Protein AF-A0A9D4LQC5-F1 (afdb_monomer_lite)

Radius of gyration: 25.11 Å; chains: 1; bounding box: 60×48×56 Å

Foldseek 3Di:
DPQDLVDLVSLLVVLVVVVVVQVVVCVVVVHDLAADEDEEAPSSLVSVVVNLVVQVPPDDPVSNSPSPPPHDYDHVVVLLVVLLVVLVVQADPVDCDDRRLPVQCVVVVLPLQDSVCCPVSVVSSVVSVVVSVVVVVLVVVCVVQVHPDPVGDRPDDPPPVVVVVVVVVVD

Sequence (171 aa):
MHENKQKYADVVDILESYQQTCEAIHLESGKVLEPVHAGRDQLTRERFSGAKRLRAAALTKKERLKALNPITFELFHLQMAVLTMFYQILYDETHTDIFTLHSQKVRLLRKEANGLDVKNQFDSCKELAISVIKAFLVQATLEHYNLQNTNSNPENIPNFEQMQDDEKKNE

Structure (mmCIF, N/CA/C/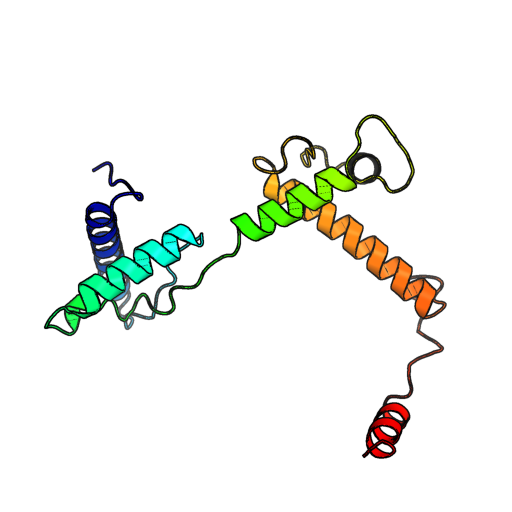O backbone):
data_AF-A0A9D4LQC5-F1
#
_entry.id   AF-A0A9D4LQC5-F1
#
loop_
_atom_site.group_PDB
_atom_site.id
_atom_site.type_symbol
_atom_site.label_atom_id
_atom_site.label_alt_id
_atom_site.label_comp_id
_atom_site.label_asym_id
_atom_site.label_entity_id
_atom_site.label_seq_id
_atom_site.pdbx_PDB_ins_code
_atom_site.Cartn_x
_atom_site.Cartn_y
_atom_site.Cartn_z
_atom_site.occupancy
_atom_site.B_iso_or_equiv
_atom_site.auth_seq_id
_atom_site.auth_comp_id
_atom_site.auth_asym_id
_atom_site.auth_atom_id
_atom_site.pdbx_PDB_model_num
ATOM 1 N N . MET A 1 1 ? 26.077 12.875 -14.642 1.00 43.56 1 MET A N 1
ATOM 2 C CA . MET A 1 1 ? 25.211 13.624 -15.578 1.00 43.56 1 MET A CA 1
ATOM 3 C C . MET A 1 1 ? 23.792 13.600 -15.034 1.00 43.56 1 MET A C 1
ATOM 5 O O . MET A 1 1 ? 23.387 12.577 -14.502 1.00 43.56 1 MET A O 1
ATO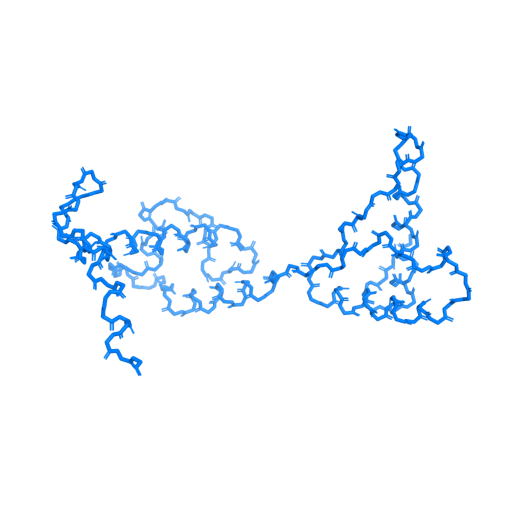M 9 N N . HIS A 1 2 ? 23.068 14.721 -15.078 1.00 48.72 2 HIS A N 1
ATOM 10 C CA . HIS A 1 2 ? 21.685 14.803 -14.594 1.00 48.72 2 HIS A CA 1
ATOM 11 C C . HIS A 1 2 ? 20.741 14.294 -15.700 1.00 48.72 2 HIS A C 1
ATOM 13 O O . HIS A 1 2 ? 20.151 15.081 -16.433 1.00 48.72 2 HIS A O 1
ATOM 19 N N . GLU A 1 3 ? 20.668 12.977 -15.883 1.00 56.78 3 GLU A N 1
ATOM 20 C CA . GLU A 1 3 ? 19.828 12.360 -16.918 1.00 56.78 3 GLU A CA 1
ATOM 21 C C . GLU A 1 3 ? 18.346 12.528 -16.560 1.00 56.78 3 GLU A C 1
ATOM 23 O O . GLU A 1 3 ? 17.887 12.140 -15.477 1.00 56.78 3 GLU A O 1
ATOM 28 N N . ASN A 1 4 ? 17.582 13.165 -17.451 1.00 59.66 4 ASN A N 1
ATOM 29 C CA . ASN A 1 4 ? 16.184 13.471 -17.201 1.00 59.66 4 ASN A CA 1
ATOM 30 C C . ASN A 1 4 ? 15.302 12.301 -17.643 1.00 59.66 4 ASN A C 1
ATOM 32 O O . ASN A 1 4 ? 15.049 12.103 -18.829 1.00 59.66 4 ASN A O 1
ATOM 36 N N . LYS A 1 5 ? 14.706 11.601 -16.673 1.00 57.53 5 LYS A N 1
ATOM 37 C CA . LYS A 1 5 ? 13.777 10.481 -16.909 1.00 57.53 5 LYS A CA 1
ATOM 38 C C . LYS A 1 5 ? 12.554 10.837 -17.768 1.00 57.53 5 LYS A C 1
ATOM 40 O O . LYS A 1 5 ? 11.810 9.933 -18.140 1.00 57.53 5 LYS A O 1
ATOM 45 N N . GLN A 1 6 ? 12.296 12.120 -18.040 1.00 61.09 6 GLN A N 1
ATOM 46 C CA . GLN A 1 6 ? 11.223 12.596 -18.917 1.00 61.09 6 GLN A CA 1
ATOM 47 C C . GLN A 1 6 ? 11.592 12.648 -20.404 1.00 61.09 6 GLN A C 1
ATOM 49 O O . GLN A 1 6 ? 10.683 12.660 -21.233 1.00 61.09 6 GLN A O 1
ATOM 54 N N . LYS A 1 7 ? 12.881 12.651 -20.758 1.00 70.88 7 LYS A N 1
ATOM 55 C CA . LYS A 1 7 ? 13.345 12.685 -22.149 1.00 70.88 7 LYS A CA 1
ATOM 56 C C . LYS A 1 7 ? 13.712 11.284 -22.621 1.00 70.88 7 LYS A C 1
ATOM 58 O O . LYS A 1 7 ? 14.496 10.598 -21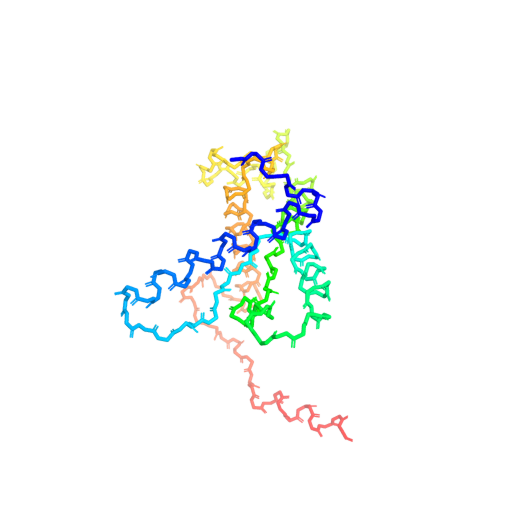.982 1.00 70.88 7 LYS A O 1
ATOM 63 N N . TYR A 1 8 ? 13.171 10.864 -23.764 1.00 62.69 8 TYR A N 1
ATOM 64 C CA . TYR A 1 8 ? 13.421 9.520 -24.296 1.00 62.69 8 TYR A CA 1
ATOM 65 C C . TYR A 1 8 ? 14.896 9.250 -24.621 1.00 62.69 8 TYR A C 1
ATOM 67 O O . TYR A 1 8 ? 15.336 8.127 -24.412 1.00 62.69 8 TYR A O 1
ATOM 75 N N . ALA A 1 9 ? 15.645 10.251 -25.095 1.00 71.12 9 ALA A N 1
ATOM 76 C CA . ALA A 1 9 ? 17.079 10.121 -25.366 1.00 71.12 9 ALA A CA 1
ATOM 77 C C . ALA A 1 9 ? 17.859 9.813 -24.077 1.00 71.12 9 ALA A C 1
ATOM 79 O O . ALA A 1 9 ? 18.482 8.764 -23.981 1.00 71.12 9 ALA A O 1
ATOM 80 N N . ASP A 1 10 ? 17.683 10.636 -23.044 1.00 71.38 10 ASP A N 1
ATOM 81 C CA . ASP A 1 10 ? 18.294 10.428 -21.728 1.00 71.38 10 ASP A CA 1
ATOM 82 C C . ASP A 1 10 ? 17.881 9.076 -21.105 1.00 71.38 10 ASP A C 1
ATOM 84 O O . ASP A 1 10 ? 18.669 8.428 -20.428 1.00 71.38 10 ASP A O 1
ATOM 88 N N . VAL A 1 11 ? 16.649 8.604 -21.345 1.00 72.31 11 VAL A N 1
ATOM 89 C CA . VAL A 1 11 ? 16.184 7.280 -20.881 1.00 72.31 11 VAL A CA 1
ATOM 90 C C . VAL A 1 11 ? 16.897 6.124 -21.595 1.00 72.31 11 VAL A C 1
ATOM 92 O O . VAL A 1 11 ? 17.078 5.067 -20.990 1.00 72.31 11 VAL A O 1
ATOM 95 N N . VAL A 1 12 ? 17.315 6.296 -22.853 1.00 71.00 12 VAL A N 1
ATOM 96 C CA . VAL A 1 12 ? 18.135 5.303 -23.569 1.00 71.00 12 VAL A CA 1
ATOM 97 C C . VAL A 1 12 ? 19.536 5.228 -22.962 1.00 71.00 12 VAL A C 1
ATOM 99 O O . VAL A 1 12 ? 20.029 4.121 -22.746 1.00 71.00 12 VAL A O 1
ATOM 102 N N . ASP A 1 13 ? 20.126 6.369 -22.613 1.00 76.31 13 ASP A N 1
ATOM 103 C CA . ASP A 1 13 ? 21.444 6.427 -21.970 1.00 76.31 13 ASP A CA 1
ATOM 104 C C . ASP A 1 13 ? 21.406 5.798 -20.563 1.00 76.31 13 ASP A C 1
ATOM 106 O O . ASP A 1 13 ? 22.249 4.963 -20.224 1.00 76.31 13 ASP A O 1
ATOM 110 N N . ILE A 1 14 ? 20.349 6.082 -19.787 1.00 75.88 14 ILE A N 1
ATOM 111 C CA . ILE A 1 14 ? 20.079 5.428 -18.492 1.00 75.88 14 ILE A CA 1
ATOM 112 C C . ILE A 1 14 ? 20.010 3.903 -18.657 1.00 75.88 14 ILE A C 1
ATOM 114 O O . ILE A 1 14 ? 20.569 3.153 -17.855 1.00 75.88 14 ILE A O 1
ATOM 118 N N . LEU A 1 15 ? 19.301 3.426 -19.683 1.00 72.25 15 LEU A N 1
ATOM 119 C CA . LEU A 1 15 ? 19.143 1.998 -19.968 1.00 72.25 15 LEU A CA 1
ATOM 120 C C . LEU A 1 15 ? 20.476 1.315 -20.289 1.00 72.25 15 LEU A C 1
ATOM 122 O O . LEU A 1 15 ? 20.704 0.180 -19.871 1.00 72.25 15 LEU A O 1
ATOM 126 N N . GLU A 1 16 ? 21.345 2.003 -21.020 1.00 75.69 16 GLU A N 1
ATOM 127 C CA . GLU A 1 16 ? 22.668 1.513 -21.392 1.00 75.69 16 GLU A CA 1
ATOM 128 C C . GLU A 1 16 ? 23.610 1.449 -20.188 1.00 75.69 16 GLU A C 1
ATOM 130 O O . GLU A 1 16 ? 24.261 0.426 -19.977 1.00 75.69 16 GLU A O 1
ATOM 135 N N . SER A 1 17 ? 23.587 2.470 -19.330 1.00 78.88 17 SER A N 1
ATOM 136 C CA . SER A 1 17 ? 24.288 2.466 -18.040 1.00 78.88 17 SER A CA 1
ATOM 137 C C . SER A 1 17 ? 23.841 1.298 -17.144 1.00 78.88 17 SER A C 1
ATOM 139 O O . SER A 1 17 ? 24.669 0.570 -16.584 1.00 78.88 17 SER A O 1
ATOM 141 N N . TYR A 1 18 ? 22.529 1.036 -17.073 1.00 73.88 18 TYR A N 1
ATOM 142 C CA . TYR A 1 18 ? 21.985 -0.113 -16.339 1.00 73.88 18 TYR A CA 1
ATOM 143 C C . TYR A 1 18 ? 22.463 -1.451 -16.912 1.00 73.88 18 TYR A C 1
ATOM 145 O O . TYR A 1 18 ? 22.892 -2.321 -16.154 1.00 73.88 18 TYR A O 1
ATOM 153 N N . GLN A 1 19 ? 22.419 -1.619 -18.238 1.00 75.44 19 GLN A N 1
ATOM 154 C CA . GLN A 1 19 ? 22.884 -2.839 -18.898 1.00 75.44 19 GLN A CA 1
ATOM 155 C C . GLN A 1 19 ? 24.369 -3.093 -18.614 1.00 75.44 19 GLN A C 1
ATOM 157 O O . GLN A 1 19 ? 24.720 -4.195 -18.197 1.00 75.44 19 GLN A O 1
ATOM 162 N N . GLN A 1 20 ? 25.221 -2.080 -18.789 1.00 81.44 20 GLN A N 1
ATOM 163 C CA . GLN A 1 20 ? 26.662 -2.185 -18.541 1.00 81.44 20 GLN A CA 1
ATOM 164 C C . GLN A 1 20 ? 26.958 -2.573 -17.088 1.00 81.44 20 GLN A C 1
ATOM 166 O O . GLN A 1 20 ? 27.790 -3.441 -16.834 1.00 81.44 20 GLN A O 1
ATOM 171 N N . THR A 1 21 ? 26.226 -1.989 -16.137 1.00 77.62 21 THR A N 1
ATOM 172 C CA . THR A 1 21 ? 26.352 -2.323 -14.712 1.00 77.62 21 THR A CA 1
ATOM 173 C C . THR A 1 21 ? 25.977 -3.782 -14.440 1.00 77.62 21 THR A C 1
ATOM 175 O O . THR A 1 21 ? 26.709 -4.500 -13.760 1.00 77.62 21 THR A O 1
ATOM 178 N N . CYS A 1 22 ? 24.855 -4.256 -14.991 1.00 72.50 22 CYS A N 1
ATOM 179 C CA . CYS A 1 22 ? 24.432 -5.646 -14.830 1.00 72.50 22 CYS A CA 1
ATOM 180 C C . CYS A 1 22 ? 25.421 -6.631 -15.468 1.00 72.50 22 CYS A C 1
ATOM 182 O O . CYS A 1 22 ? 25.717 -7.660 -14.862 1.00 72.50 22 CYS A O 1
ATOM 184 N N . GLU A 1 23 ? 25.937 -6.319 -16.659 1.00 79.00 23 GLU A N 1
ATOM 185 C CA . GLU A 1 23 ? 26.933 -7.135 -17.360 1.00 79.00 23 GLU A CA 1
ATOM 186 C C . GLU A 1 23 ? 28.245 -7.230 -16.574 1.00 79.00 23 GLU A C 1
ATOM 188 O O . GLU A 1 23 ? 28.775 -8.330 -16.429 1.00 79.00 23 GLU A O 1
ATOM 193 N N . ALA A 1 24 ? 28.726 -6.121 -16.004 1.00 78.94 24 ALA A N 1
ATOM 194 C CA . ALA A 1 24 ? 29.931 -6.104 -15.175 1.00 78.94 24 ALA A CA 1
ATOM 195 C C . ALA A 1 24 ? 29.789 -6.998 -13.928 1.00 78.94 24 ALA A C 1
ATOM 197 O O . ALA A 1 24 ? 30.624 -7.869 -13.696 1.00 78.94 24 ALA A O 1
ATOM 198 N N . ILE A 1 25 ? 28.687 -6.862 -13.179 1.00 72.44 25 ILE A N 1
ATOM 199 C CA . ILE A 1 25 ? 28.422 -7.657 -11.963 1.00 72.44 25 ILE A CA 1
ATOM 200 C C . ILE A 1 25 ? 28.303 -9.160 -12.281 1.00 72.44 25 ILE A C 1
ATOM 202 O O . ILE A 1 25 ? 28.759 -10.020 -11.520 1.00 72.44 25 ILE A O 1
ATOM 206 N N . HIS A 1 26 ? 27.687 -9.510 -13.412 1.00 72.06 26 HIS A N 1
ATOM 207 C CA . HIS A 1 26 ? 27.549 -10.913 -13.814 1.00 72.06 26 HIS A CA 1
ATOM 208 C C . HIS A 1 26 ? 28.868 -11.509 -14.316 1.00 72.06 26 HIS A C 1
ATOM 210 O O . HIS A 1 26 ? 29.170 -12.660 -13.998 1.00 72.06 26 HIS A O 1
ATOM 216 N N . LEU A 1 27 ? 29.683 -10.720 -15.024 1.00 76.88 27 LEU A N 1
ATOM 217 C CA . LEU A 1 27 ? 31.023 -11.123 -15.446 1.00 76.88 27 LEU A CA 1
ATOM 218 C C . LEU A 1 27 ? 31.925 -11.414 -14.238 1.00 76.88 27 LEU A C 1
ATOM 220 O O . LEU A 1 27 ? 32.584 -12.451 -14.206 1.00 76.88 27 LEU A O 1
ATOM 224 N N . GLU A 1 28 ? 31.903 -10.546 -13.226 1.00 74.00 28 GLU A N 1
ATOM 225 C CA . GLU A 1 28 ? 32.673 -10.723 -11.987 1.00 74.00 28 GLU A CA 1
ATOM 226 C C . GLU A 1 28 ? 32.213 -11.932 -11.165 1.00 74.00 28 GLU A C 1
ATOM 228 O O . GLU A 1 28 ? 33.024 -12.608 -10.536 1.00 74.00 28 GLU A O 1
ATOM 233 N N . SER A 1 29 ? 30.916 -12.244 -11.186 1.00 69.44 29 SER A N 1
ATOM 234 C CA . SER A 1 29 ? 30.362 -13.387 -10.450 1.00 69.44 29 SER A CA 1
ATOM 235 C C . SER A 1 29 ? 30.463 -14.725 -11.192 1.00 69.44 29 SER A C 1
ATOM 237 O O . SER A 1 29 ? 30.097 -15.756 -10.624 1.00 69.44 29 SER A O 1
ATOM 239 N N . GLY A 1 30 ? 30.944 -14.736 -12.443 1.00 73.44 30 GLY A N 1
ATOM 240 C CA . GLY A 1 30 ? 31.060 -15.941 -13.274 1.00 73.44 30 GLY A CA 1
ATOM 241 C C . GLY A 1 30 ? 29.716 -16.591 -13.628 1.00 73.44 30 GLY A C 1
ATOM 242 O O . GLY A 1 30 ? 29.678 -17.747 -14.052 1.00 73.44 30 GLY A O 1
ATOM 243 N N . LYS A 1 31 ? 28.605 -15.874 -13.429 1.00 67.69 31 LYS A N 1
ATOM 244 C CA . LYS A 1 31 ? 27.243 -16.359 -13.670 1.00 67.69 31 LYS A CA 1
ATOM 245 C C . LYS A 1 31 ? 26.727 -15.859 -15.014 1.00 67.69 31 LYS A C 1
ATOM 247 O O . LYS A 1 31 ? 27.069 -14.772 -15.472 1.00 67.69 31 LYS A O 1
ATOM 252 N N . VAL A 1 32 ? 25.867 -16.655 -15.647 1.00 69.69 32 VAL A N 1
ATOM 253 C CA . VAL A 1 32 ? 25.165 -16.244 -16.871 1.00 69.69 32 VAL A CA 1
ATOM 254 C C . VAL A 1 32 ? 24.233 -15.075 -16.539 1.00 69.69 32 VAL A C 1
ATOM 256 O O . VAL A 1 32 ? 23.591 -15.085 -15.492 1.00 69.69 32 VAL A O 1
ATOM 259 N N . LEU A 1 33 ? 24.178 -14.070 -17.420 1.00 65.69 33 LEU A N 1
ATOM 260 C CA . LEU A 1 33 ? 23.306 -12.903 -17.274 1.00 65.69 33 LEU A CA 1
ATOM 261 C C . LEU A 1 33 ? 21.837 -13.349 -17.254 1.00 65.69 33 LEU A C 1
ATOM 263 O O . LEU A 1 33 ? 21.258 -13.677 -18.295 1.00 65.69 33 LEU A O 1
ATOM 267 N N . GLU A 1 34 ? 21.253 -13.368 -16.063 1.00 63.09 34 GLU A N 1
ATOM 268 C CA . GLU A 1 34 ? 19.838 -13.655 -15.865 1.00 63.09 34 GLU A CA 1
ATOM 269 C C . GLU A 1 34 ? 18.998 -12.402 -16.143 1.00 63.09 34 GLU A C 1
ATOM 271 O O . GLU A 1 34 ? 19.511 -11.277 -16.095 1.00 63.09 34 GLU A O 1
ATOM 276 N N . PRO A 1 35 ? 17.703 -12.554 -16.458 1.00 60.97 35 PRO A N 1
ATOM 277 C CA . PRO A 1 35 ? 16.862 -11.400 -16.684 1.00 60.97 35 PRO A CA 1
ATOM 278 C C . PRO A 1 35 ? 16.699 -10.547 -15.421 1.00 60.97 35 PRO A C 1
ATOM 280 O O . PRO A 1 35 ? 16.323 -11.048 -14.363 1.00 60.97 35 PRO A O 1
ATOM 283 N N . VAL A 1 36 ? 16.957 -9.244 -15.539 1.00 60.78 36 VAL A N 1
ATOM 284 C CA . VAL A 1 36 ? 16.923 -8.293 -14.423 1.00 60.78 36 VAL A CA 1
ATOM 285 C C . VAL A 1 36 ? 15.652 -7.453 -14.484 1.00 60.78 36 VAL A C 1
ATOM 287 O O . VAL A 1 36 ? 15.283 -6.905 -15.524 1.00 60.78 36 VAL A O 1
ATOM 290 N N . HIS A 1 37 ? 14.991 -7.341 -13.335 1.00 60.34 37 HIS A N 1
ATOM 291 C CA . HIS A 1 37 ? 13.796 -6.532 -13.145 1.00 60.34 37 HIS A CA 1
ATOM 292 C C . HIS A 1 37 ? 14.134 -5.036 -13.198 1.00 60.34 37 HIS A C 1
ATOM 294 O O . HIS A 1 37 ? 14.961 -4.553 -12.426 1.00 60.34 37 HIS A O 1
ATOM 300 N N . ALA A 1 38 ? 13.466 -4.290 -14.080 1.00 58.06 38 ALA A N 1
ATOM 301 C CA . ALA A 1 38 ? 13.653 -2.849 -14.216 1.00 58.06 38 ALA A CA 1
ATOM 302 C C . ALA A 1 38 ? 12.306 -2.119 -14.329 1.00 58.06 38 ALA A C 1
ATOM 304 O O . ALA A 1 38 ? 11.513 -2.400 -15.229 1.00 58.06 38 ALA A O 1
ATOM 305 N N . GLY A 1 39 ? 12.082 -1.145 -13.441 1.00 56.38 39 GLY A N 1
ATOM 306 C CA . GLY A 1 39 ? 10.892 -0.287 -13.415 1.00 56.38 39 GLY A CA 1
ATOM 307 C C . GLY A 1 39 ? 10.166 -0.314 -12.067 1.00 56.38 39 GLY A C 1
ATOM 308 O O . GLY A 1 39 ? 10.175 -1.324 -11.378 1.00 56.38 39 GLY A O 1
ATOM 309 N N . ARG A 1 40 ? 9.553 0.814 -11.682 1.00 59.84 40 ARG A N 1
ATOM 310 C CA . ARG A 1 40 ? 8.798 0.958 -10.417 1.00 59.84 40 ARG A CA 1
ATOM 311 C C . ARG A 1 40 ? 7.416 1.604 -10.594 1.00 59.84 40 ARG A C 1
ATOM 313 O O . ARG A 1 40 ? 6.564 1.479 -9.730 1.00 59.84 40 ARG A O 1
ATOM 320 N N . ASP A 1 41 ? 7.166 2.284 -11.714 1.00 65.25 41 ASP A N 1
ATOM 321 C CA . ASP A 1 41 ? 5.869 2.897 -12.028 1.00 65.25 41 ASP A CA 1
ATOM 322 C C . ASP A 1 41 ? 5.482 2.712 -13.512 1.00 65.25 41 ASP A C 1
ATOM 324 O O . ASP A 1 41 ? 6.300 2.327 -14.357 1.00 65.25 41 ASP A O 1
ATOM 328 N N . GLN A 1 42 ? 4.206 2.961 -13.833 1.00 59.38 42 GLN A N 1
ATOM 329 C CA . GLN A 1 42 ? 3.629 2.744 -15.167 1.00 59.38 42 GLN A CA 1
ATOM 330 C C . GLN A 1 42 ? 4.271 3.621 -16.253 1.00 59.38 42 GLN A C 1
ATOM 332 O O . GLN A 1 42 ? 4.492 3.152 -17.370 1.00 59.38 42 GLN A O 1
ATOM 337 N N . LEU A 1 43 ? 4.625 4.865 -15.927 1.00 64.19 43 LEU A N 1
ATOM 338 C CA . LEU A 1 43 ? 5.239 5.793 -16.877 1.00 64.19 43 LEU A CA 1
ATOM 339 C C . LEU A 1 43 ? 6.673 5.367 -17.214 1.00 64.19 43 LEU A C 1
ATOM 341 O O . LEU A 1 43 ? 7.104 5.451 -18.363 1.00 64.19 43 LEU A O 1
ATOM 345 N N . THR A 1 44 ? 7.397 4.843 -16.228 1.00 64.62 44 THR A N 1
ATOM 346 C CA . THR A 1 44 ? 8.720 4.247 -16.401 1.00 64.62 44 THR A CA 1
ATOM 347 C C . THR A 1 44 ? 8.623 3.003 -17.278 1.00 64.62 44 THR A C 1
ATOM 349 O O . THR A 1 44 ? 9.416 2.862 -18.204 1.00 64.62 44 THR A O 1
ATOM 352 N N . ARG A 1 45 ? 7.605 2.149 -17.098 1.00 68.62 45 ARG A N 1
ATOM 353 C CA . ARG A 1 45 ? 7.367 1.012 -18.004 1.00 68.62 45 ARG A CA 1
ATOM 354 C C . ARG A 1 45 ? 7.090 1.463 -19.433 1.00 68.62 45 ARG A C 1
ATOM 356 O O . ARG A 1 45 ? 7.662 0.889 -20.354 1.00 68.62 45 ARG A O 1
ATOM 363 N N . GLU A 1 46 ? 6.224 2.450 -19.645 1.00 67.00 46 GLU A N 1
ATOM 364 C CA . GLU A 1 46 ? 5.915 2.936 -20.995 1.00 67.00 46 GLU A CA 1
ATOM 365 C C . GLU A 1 46 ? 7.137 3.551 -21.671 1.00 67.00 46 GLU A C 1
ATOM 367 O O . GLU A 1 46 ? 7.383 3.277 -22.845 1.00 67.00 46 GLU A O 1
ATOM 372 N N . ARG A 1 47 ? 7.958 4.291 -20.919 1.00 70.81 47 ARG A N 1
ATOM 373 C CA . ARG A 1 47 ? 9.207 4.873 -21.421 1.00 70.81 47 ARG A CA 1
ATOM 374 C C . ARG A 1 47 ? 10.253 3.813 -21.741 1.00 70.81 47 ARG A C 1
ATOM 376 O O . ARG A 1 47 ? 10.840 3.857 -22.816 1.00 70.81 47 ARG A O 1
ATOM 383 N N . PHE A 1 48 ? 10.431 2.819 -20.874 1.00 67.06 48 PHE A N 1
ATOM 384 C CA . PHE A 1 48 ? 11.363 1.712 -21.102 1.00 67.06 48 PHE A CA 1
ATOM 385 C C . PHE A 1 48 ? 10.872 0.784 -22.224 1.00 67.06 48 PHE A C 1
ATOM 387 O O . PHE A 1 48 ? 11.660 0.332 -23.049 1.00 67.06 48 PHE A O 1
ATOM 394 N N . SER A 1 49 ? 9.562 0.546 -22.326 1.00 69.31 49 SER A N 1
ATOM 395 C CA . SER A 1 49 ? 8.937 -0.193 -23.430 1.00 69.31 49 SER A CA 1
ATOM 396 C C . SER A 1 49 ? 9.011 0.582 -24.751 1.00 69.31 49 SER A C 1
ATOM 398 O O . SER A 1 49 ? 9.240 -0.009 -25.805 1.00 69.31 49 SER A O 1
ATOM 400 N N . GLY A 1 50 ? 8.854 1.907 -24.712 1.00 68.12 50 GLY A N 1
ATOM 401 C CA . GLY A 1 50 ? 9.053 2.810 -25.844 1.00 68.12 50 GLY A CA 1
ATOM 402 C C . GLY A 1 50 ? 10.503 2.802 -26.322 1.00 68.12 50 GLY A C 1
ATOM 403 O O . GLY A 1 50 ? 10.748 2.533 -27.492 1.00 68.12 50 GLY A O 1
ATOM 404 N N . ALA A 1 51 ? 11.464 2.970 -25.412 1.00 68.38 51 ALA A N 1
ATOM 405 C CA . ALA A 1 51 ? 12.893 2.862 -25.699 1.00 68.38 51 ALA A CA 1
ATOM 406 C C . ALA A 1 51 ? 13.263 1.474 -26.253 1.00 68.38 51 ALA A C 1
ATOM 408 O O . ALA A 1 51 ? 13.978 1.372 -27.249 1.00 68.38 51 ALA A O 1
ATOM 409 N N . LYS A 1 52 ? 12.696 0.398 -25.689 1.00 67.31 52 LYS A N 1
ATOM 410 C CA . LYS A 1 52 ? 12.852 -0.969 -26.205 1.00 67.31 52 LYS A CA 1
ATOM 411 C C . LYS A 1 52 ? 12.279 -1.123 -27.612 1.00 67.31 52 LYS A C 1
ATOM 413 O O . LYS A 1 52 ? 12.905 -1.781 -28.429 1.00 67.31 52 LYS A O 1
ATOM 418 N N . ARG A 1 53 ? 11.118 -0.532 -27.921 1.00 67.88 53 ARG A N 1
ATOM 419 C CA . ARG A 1 53 ? 10.533 -0.547 -29.277 1.00 67.88 53 ARG A CA 1
ATOM 420 C C . ARG A 1 53 ? 11.380 0.241 -30.273 1.00 67.88 53 ARG A C 1
ATOM 422 O O . ARG A 1 53 ? 11.626 -0.264 -31.362 1.00 67.88 53 ARG A O 1
ATOM 429 N N . LEU A 1 54 ? 11.878 1.414 -29.880 1.00 63.12 54 LEU A N 1
ATOM 430 C CA . LEU A 1 54 ? 12.800 2.216 -30.691 1.00 63.12 54 LEU A CA 1
ATOM 431 C C . LEU A 1 54 ? 14.101 1.449 -30.986 1.00 63.12 54 LEU A C 1
ATOM 433 O O . LEU A 1 54 ? 14.580 1.475 -32.114 1.00 63.12 54 LEU A O 1
ATOM 437 N N . ARG A 1 55 ? 14.626 0.690 -30.014 1.00 63.22 55 ARG A N 1
ATOM 438 C CA . ARG A 1 55 ? 15.805 -0.178 -30.194 1.00 63.22 55 ARG A CA 1
ATOM 439 C C . ARG A 1 55 ? 15.509 -1.560 -30.781 1.00 63.22 55 ARG A C 1
ATOM 441 O O . ARG A 1 55 ? 16.426 -2.214 -31.257 1.00 63.22 55 ARG A O 1
ATOM 448 N N . ALA A 1 56 ? 14.265 -2.033 -30.812 1.00 58.62 56 ALA A N 1
ATOM 449 C CA . ALA A 1 56 ? 13.914 -3.295 -31.474 1.00 58.62 56 ALA A CA 1
ATOM 450 C C . ALA A 1 56 ? 14.102 -3.217 -33.000 1.00 58.62 56 ALA A C 1
ATOM 452 O O . ALA A 1 56 ? 14.273 -4.250 -33.644 1.00 58.62 56 ALA A O 1
ATOM 453 N N . ALA A 1 57 ? 14.136 -2.001 -33.556 1.00 61.50 57 ALA A N 1
ATOM 454 C CA . ALA A 1 57 ? 14.562 -1.729 -34.925 1.00 61.50 57 ALA A CA 1
ATOM 455 C C . ALA A 1 57 ? 16.091 -1.851 -35.136 1.00 61.50 57 ALA A C 1
ATOM 457 O O . ALA A 1 57 ? 16.556 -1.723 -36.266 1.00 61.50 57 ALA A O 1
ATOM 458 N N . ALA A 1 58 ? 16.878 -2.099 -34.081 1.00 59.59 58 ALA A N 1
ATOM 459 C CA . ALA A 1 58 ? 18.331 -2.204 -34.158 1.00 59.59 58 ALA A CA 1
ATOM 460 C C . ALA A 1 58 ? 18.802 -3.559 -34.726 1.00 59.59 58 ALA A C 1
ATOM 462 O O . ALA A 1 58 ? 18.206 -4.630 -34.511 1.00 59.59 58 ALA A O 1
ATOM 463 N N . LEU A 1 59 ? 19.885 -3.491 -35.500 1.00 60.59 59 LEU A N 1
ATOM 464 C CA . LEU A 1 59 ? 20.323 -4.533 -36.429 1.00 60.59 59 LEU A CA 1
ATOM 465 C C . LEU A 1 59 ? 21.016 -5.712 -35.730 1.00 60.59 59 LEU A C 1
ATOM 467 O O . LEU A 1 59 ? 21.042 -6.812 -36.283 1.00 60.59 59 LEU A O 1
ATOM 471 N N . THR A 1 60 ? 21.529 -5.542 -34.508 1.00 58.09 60 THR A N 1
ATOM 472 C CA . THR A 1 60 ? 22.316 -6.577 -33.820 1.00 58.09 60 THR A CA 1
ATOM 473 C C . THR A 1 60 ? 21.627 -7.143 -32.575 1.00 58.09 60 THR A C 1
ATOM 475 O O . THR A 1 60 ? 20.784 -6.518 -31.935 1.00 58.09 60 THR A O 1
ATOM 478 N N . LYS A 1 61 ? 21.991 -8.378 -32.193 1.00 55.09 61 LYS A N 1
ATOM 479 C CA . LYS A 1 61 ? 21.459 -9.047 -30.987 1.00 55.09 61 LYS A CA 1
ATOM 480 C C . LYS A 1 61 ? 21.911 -8.382 -29.679 1.00 55.09 61 LYS A C 1
ATOM 482 O O . LYS A 1 61 ? 21.172 -8.456 -28.701 1.00 55.09 61 LYS A O 1
ATOM 487 N N . LYS A 1 62 ? 23.086 -7.741 -29.672 1.00 51.50 62 LYS A N 1
ATOM 488 C CA . LYS A 1 62 ? 23.664 -7.040 -28.512 1.00 51.50 62 LYS A CA 1
ATOM 489 C C . LYS A 1 62 ? 22.858 -5.785 -28.140 1.00 51.50 62 LYS A C 1
ATOM 491 O O . LYS A 1 62 ? 22.740 -5.462 -26.967 1.00 51.50 62 LYS A O 1
ATOM 496 N N . GLU A 1 63 ? 22.207 -5.156 -29.120 1.00 54.53 63 GLU A N 1
ATOM 497 C CA . GLU A 1 63 ? 21.381 -3.948 -28.945 1.00 54.53 63 GLU A CA 1
ATOM 498 C C . GLU A 1 63 ? 19.974 -4.226 -28.376 1.00 54.53 63 GLU A C 1
ATOM 500 O O . GLU A 1 63 ? 19.240 -3.300 -28.033 1.00 54.53 63 GLU A O 1
ATOM 505 N N . ARG A 1 64 ? 19.560 -5.498 -28.266 1.00 58.25 64 ARG A N 1
ATOM 506 C CA . ARG A 1 64 ? 18.151 -5.870 -28.023 1.00 58.25 64 ARG A CA 1
ATOM 507 C C . ARG A 1 64 ? 17.719 -5.963 -26.556 1.00 58.25 64 ARG A C 1
ATOM 509 O O . ARG A 1 64 ? 16.586 -6.379 -26.319 1.00 58.25 64 ARG A O 1
ATOM 516 N N . LEU A 1 65 ? 18.564 -5.596 -25.582 1.00 60.72 65 LEU A N 1
ATOM 517 C CA . LEU A 1 65 ? 18.232 -5.544 -24.140 1.00 60.72 65 LEU A CA 1
ATOM 518 C C . LEU A 1 65 ? 17.407 -6.750 -23.639 1.00 60.72 65 LEU A C 1
ATOM 520 O O . LEU A 1 65 ? 16.506 -6.618 -22.810 1.00 60.72 65 LEU A O 1
ATOM 524 N N . LYS A 1 66 ? 17.671 -7.951 -24.173 1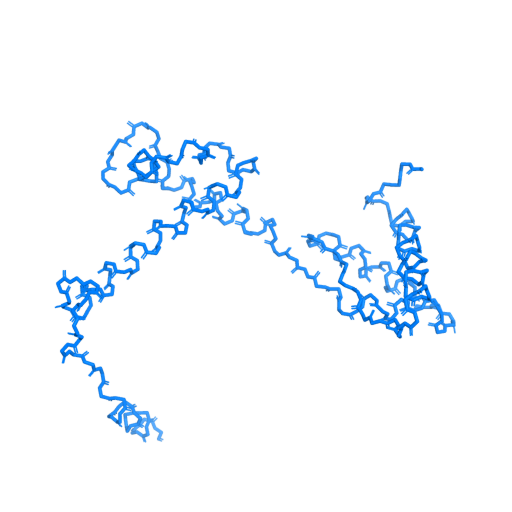.00 59.91 66 LYS A N 1
ATOM 525 C CA . LYS A 1 66 ? 16.820 -9.133 -23.952 1.00 59.91 66 LYS A CA 1
ATOM 526 C C . LYS A 1 66 ? 16.771 -9.542 -22.474 1.00 59.91 66 LYS A C 1
ATOM 528 O O . LYS A 1 66 ? 15.767 -10.100 -22.043 1.00 59.91 66 LYS A O 1
ATOM 533 N N . ALA A 1 67 ? 17.818 -9.206 -21.722 1.00 59.69 67 ALA A N 1
ATOM 534 C CA . ALA A 1 67 ? 17.917 -9.421 -20.284 1.00 59.69 67 ALA A CA 1
ATOM 535 C C . ALA A 1 67 ? 17.019 -8.490 -19.452 1.00 59.69 67 ALA A C 1
ATOM 537 O O . ALA A 1 67 ? 16.687 -8.828 -18.331 1.00 59.69 67 ALA A O 1
ATOM 538 N N . LEU A 1 68 ? 16.535 -7.362 -19.977 1.00 59.12 68 LEU A N 1
ATOM 539 C CA . LEU A 1 68 ? 15.596 -6.496 -19.244 1.00 59.12 68 LEU A CA 1
ATOM 540 C C . LEU A 1 68 ? 14.136 -6.964 -19.379 1.00 59.12 68 LEU A C 1
ATOM 542 O O . LEU A 1 68 ? 13.205 -6.162 -19.340 1.00 59.12 68 LEU A O 1
ATOM 546 N N . ASN A 1 69 ? 13.915 -8.254 -19.647 1.00 56.38 69 ASN A N 1
ATOM 547 C CA . ASN A 1 69 ? 12.595 -8.827 -19.867 1.00 56.38 69 ASN A CA 1
ATOM 548 C C . ASN A 1 69 ? 12.281 -9.882 -18.794 1.00 56.38 69 ASN A C 1
ATOM 550 O O . ASN A 1 69 ? 13.034 -10.842 -18.698 1.00 56.38 69 ASN A O 1
ATOM 554 N N . PRO A 1 70 ? 11.147 -9.800 -18.081 1.00 58.53 70 PRO A N 1
ATOM 555 C CA . PRO A 1 70 ? 10.032 -8.884 -18.310 1.00 58.53 70 PRO A CA 1
ATOM 556 C C . PRO A 1 70 ? 10.238 -7.488 -17.704 1.00 58.53 70 PRO A C 1
ATOM 558 O O . PRO A 1 70 ? 10.670 -7.346 -16.566 1.00 58.53 70 PRO A O 1
ATOM 561 N N . ILE A 1 71 ? 9.822 -6.455 -18.449 1.00 59.97 71 ILE A N 1
ATOM 562 C CA . ILE A 1 71 ? 9.544 -5.135 -17.864 1.00 59.97 71 ILE A CA 1
ATOM 563 C C . ILE A 1 71 ? 8.187 -5.246 -17.171 1.00 59.97 71 ILE A C 1
ATOM 565 O O . ILE A 1 71 ? 7.129 -5.159 -17.805 1.00 59.97 71 ILE A O 1
ATOM 569 N N . THR A 1 72 ? 8.222 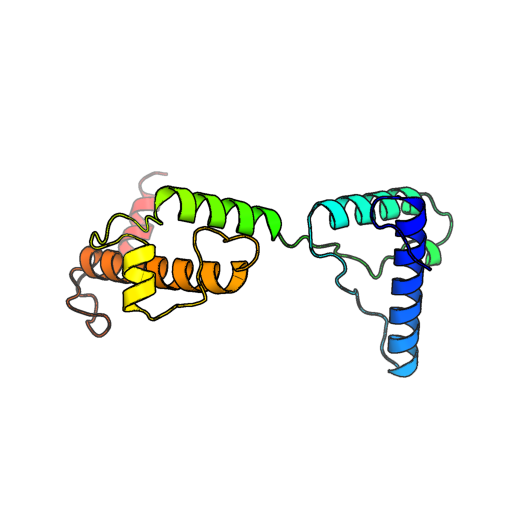-5.487 -15.873 1.00 52.97 72 THR A N 1
ATOM 570 C CA . THR A 1 72 ? 7.048 -5.529 -15.003 1.00 52.97 72 THR A CA 1
ATOM 571 C C . THR A 1 72 ? 6.719 -4.132 -14.493 1.00 52.97 72 THR A C 1
ATOM 573 O O . THR A 1 72 ? 7.578 -3.260 -14.398 1.00 52.97 72 THR A O 1
ATOM 576 N N . PHE A 1 73 ? 5.447 -3.901 -14.197 1.00 60.34 73 PHE A N 1
ATOM 577 C CA . PHE A 1 73 ? 4.976 -2.657 -13.606 1.00 60.34 73 PHE A CA 1
ATOM 578 C C . PHE A 1 73 ? 4.551 -2.933 -12.175 1.00 60.34 73 PHE A C 1
ATOM 580 O O . PHE A 1 73 ? 3.756 -3.836 -11.924 1.00 60.34 73 PHE A O 1
ATOM 587 N N . GLU A 1 74 ? 5.033 -2.115 -11.251 1.00 56.25 74 GLU A N 1
ATOM 588 C CA . GLU A 1 74 ? 4.385 -1.979 -9.960 1.00 56.25 74 GLU A CA 1
ATOM 589 C C . GLU A 1 74 ? 3.289 -0.923 -10.105 1.00 56.25 74 GLU A C 1
ATOM 591 O O . GLU A 1 74 ? 3.515 0.204 -10.554 1.00 56.25 74 GLU A O 1
ATOM 596 N N . LEU A 1 75 ? 2.060 -1.294 -9.751 1.00 73.56 75 LEU A N 1
ATOM 597 C CA . LEU A 1 75 ? 0.894 -0.410 -9.763 1.00 73.56 75 LEU A CA 1
ATOM 598 C C . LEU A 1 75 ? 0.921 0.567 -8.577 1.00 73.56 75 LEU A C 1
ATOM 600 O O . LEU A 1 75 ? -0.112 0.839 -7.979 1.00 73.56 75 LEU A O 1
ATOM 604 N N . PHE A 1 76 ? 2.090 1.097 -8.214 1.00 78.06 76 PHE A N 1
ATOM 605 C CA . PHE A 1 76 ? 2.27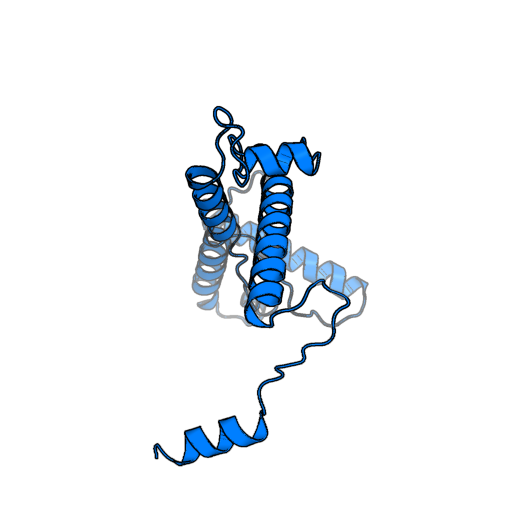4 1.895 -7.002 1.00 78.06 76 PHE A CA 1
ATOM 606 C C . PHE A 1 76 ? 1.371 3.134 -6.980 1.00 78.06 76 PHE A C 1
ATOM 608 O O . PHE A 1 76 ? 0.672 3.379 -6.002 1.00 78.06 76 PHE A O 1
ATOM 615 N N . HIS A 1 77 ? 1.298 3.886 -8.083 1.00 79.94 77 HIS A N 1
ATOM 616 C CA . HIS A 1 77 ? 0.415 5.055 -8.158 1.00 79.94 77 HIS A CA 1
ATOM 617 C C . HIS A 1 77 ? -1.070 4.694 -8.140 1.00 79.94 77 HIS A C 1
ATOM 619 O O . HIS A 1 77 ? -1.860 5.454 -7.589 1.00 79.94 77 HIS A O 1
ATOM 625 N N . LEU A 1 78 ? -1.452 3.536 -8.686 1.00 84.50 78 LEU A N 1
ATOM 626 C CA . LEU A 1 78 ? -2.826 3.051 -8.585 1.00 84.50 78 LEU A CA 1
ATOM 627 C C . LEU A 1 78 ? -3.144 2.630 -7.147 1.00 84.50 78 LEU A C 1
ATOM 629 O O . LEU A 1 78 ? -4.176 3.021 -6.619 1.00 84.50 78 LEU A O 1
ATOM 633 N N . GLN A 1 79 ? -2.244 1.890 -6.494 1.00 88.56 79 GLN A N 1
ATOM 634 C CA . GLN A 1 79 ? -2.368 1.520 -5.083 1.00 88.56 79 GLN A CA 1
ATOM 635 C C . GLN A 1 79 ? -2.491 2.766 -4.203 1.00 88.56 79 GLN A C 1
ATOM 637 O O . GLN A 1 79 ? -3.351 2.819 -3.332 1.00 88.56 79 GLN A O 1
ATOM 642 N N . MET A 1 80 ? -1.683 3.792 -4.471 1.00 90.50 80 MET A N 1
ATOM 643 C CA . MET A 1 80 ? -1.741 5.078 -3.784 1.00 90.50 80 MET A CA 1
ATOM 644 C C . MET A 1 80 ? -3.046 5.823 -4.063 1.00 90.50 80 MET A C 1
ATOM 646 O O . MET A 1 80 ? -3.643 6.336 -3.128 1.00 90.50 80 MET A O 1
ATOM 650 N N . ALA A 1 81 ? -3.535 5.849 -5.305 1.00 91.06 81 ALA A N 1
ATOM 651 C CA . ALA A 1 81 ? -4.813 6.480 -5.638 1.00 91.06 81 ALA A CA 1
ATOM 652 C C . ALA A 1 81 ? -5.999 5.786 -4.948 1.00 91.06 81 ALA A C 1
ATOM 654 O O . ALA A 1 81 ? -6.852 6.457 -4.372 1.00 91.06 81 ALA A O 1
ATOM 655 N N . VAL A 1 82 ? -6.025 4.449 -4.953 1.00 92.62 82 VAL A N 1
ATOM 656 C CA . VAL A 1 82 ? -7.041 3.650 -4.249 1.00 92.62 82 VAL A CA 1
ATOM 657 C C . VAL A 1 82 ? -6.985 3.908 -2.747 1.00 92.62 82 VAL A C 1
ATOM 659 O O . VAL A 1 82 ? -8.020 4.152 -2.131 1.00 92.62 82 VAL A O 1
ATOM 662 N N . LEU A 1 83 ? -5.787 3.911 -2.160 1.00 94.44 83 LEU A N 1
ATOM 663 C CA . LEU A 1 83 ? -5.612 4.193 -0.740 1.00 94.44 83 LEU A CA 1
ATOM 664 C C . LEU A 1 83 ? -6.057 5.620 -0.390 1.00 94.44 83 LEU A C 1
ATOM 666 O O . LEU A 1 83 ? -6.745 5.813 0.605 1.00 94.44 83 LEU A O 1
ATOM 670 N N . THR A 1 84 ? -5.739 6.614 -1.219 1.00 94.31 84 THR A N 1
ATOM 671 C CA . THR A 1 84 ? -6.207 7.991 -1.019 1.00 94.31 84 THR A CA 1
ATOM 672 C C . THR A 1 84 ? -7.731 8.074 -1.052 1.00 94.31 84 THR A C 1
ATOM 674 O O . THR A 1 84 ? -8.306 8.688 -0.160 1.00 94.31 84 THR A O 1
ATOM 677 N N . MET A 1 85 ? -8.402 7.423 -2.012 1.00 92.88 85 MET A N 1
ATOM 678 C CA . MET A 1 85 ? -9.873 7.376 -2.044 1.00 92.88 85 MET A CA 1
ATOM 679 C C . MET A 1 85 ? -10.452 6.717 -0.788 1.00 92.88 85 MET A C 1
ATOM 681 O O . MET A 1 85 ? -11.413 7.217 -0.211 1.00 92.88 85 MET A O 1
ATOM 685 N N . PHE A 1 86 ? -9.842 5.624 -0.329 1.00 92.25 86 PHE A N 1
ATOM 686 C CA . PHE A 1 86 ? -10.249 4.937 0.895 1.00 92.25 86 PHE A CA 1
ATOM 687 C C . PHE A 1 86 ? -10.200 5.870 2.115 1.00 92.25 86 PHE A C 1
ATOM 689 O O . PHE A 1 86 ? -11.148 5.930 2.896 1.00 92.25 86 PHE A O 1
ATOM 696 N N . TYR A 1 87 ? -9.130 6.657 2.239 1.00 93.56 87 TYR A N 1
ATOM 697 C CA . TYR A 1 87 ? -8.987 7.650 3.300 1.00 93.56 87 TYR A CA 1
ATOM 698 C C . TYR A 1 87 ? -9.931 8.845 3.135 1.00 93.56 87 TYR A C 1
ATOM 700 O O . TYR A 1 87 ? -10.490 9.292 4.124 1.00 93.56 87 TYR A O 1
ATOM 708 N N . GLN A 1 88 ? -10.193 9.320 1.918 1.00 91.81 88 GLN A N 1
ATOM 709 C CA . GLN A 1 88 ? -11.156 10.407 1.690 1.00 91.81 88 GLN A CA 1
ATOM 710 C C . GLN A 1 88 ? -12.575 10.064 2.159 1.00 91.81 88 GLN A C 1
ATOM 712 O O . GLN A 1 88 ? -13.320 10.961 2.538 1.00 91.81 88 GLN A O 1
ATOM 717 N N . ILE A 1 89 ? -12.951 8.784 2.115 1.00 89.50 89 ILE A N 1
ATOM 718 C CA . ILE A 1 89 ? -14.288 8.325 2.508 1.00 89.50 89 ILE A CA 1
ATOM 719 C C . ILE A 1 89 ? -14.350 8.005 4.005 1.00 89.50 89 ILE A C 1
ATOM 721 O O . ILE A 1 89 ? -15.359 8.273 4.649 1.00 89.50 89 ILE A O 1
ATOM 725 N N . LEU A 1 90 ? -13.299 7.392 4.555 1.00 89.25 90 LEU A N 1
ATOM 726 C CA . LEU A 1 90 ? -13.354 6.753 5.875 1.00 89.25 90 LEU A CA 1
ATOM 727 C C . LEU A 1 90 ? -12.523 7.464 6.950 1.00 89.25 90 LEU A C 1
ATOM 729 O O . LEU A 1 90 ? -12.625 7.104 8.125 1.00 89.25 90 LEU A O 1
ATOM 733 N N . TYR A 1 91 ? -11.667 8.420 6.584 1.00 90.25 91 TYR A N 1
ATOM 734 C CA . TYR A 1 91 ? -10.823 9.155 7.522 1.00 90.25 91 TYR A CA 1
ATOM 735 C C . TYR A 1 91 ? -11.422 10.524 7.827 1.00 90.25 91 TYR A C 1
ATOM 737 O O . TYR A 1 91 ? -11.407 11.425 6.993 1.00 90.25 91 TYR A O 1
ATOM 745 N N . ASP A 1 92 ? -11.898 10.676 9.058 1.00 87.94 92 ASP A N 1
ATOM 746 C CA . ASP A 1 92 ? -12.450 11.922 9.568 1.00 87.94 92 ASP A CA 1
ATOM 747 C C . ASP A 1 92 ? -11.846 12.230 10.941 1.00 87.94 92 ASP A C 1
ATOM 749 O O . ASP A 1 92 ? -11.988 11.449 11.881 1.00 87.94 92 ASP A O 1
ATOM 753 N N . GLU A 1 93 ? -11.139 13.355 11.049 1.00 86.81 93 GLU A N 1
ATOM 754 C CA . GLU A 1 93 ? -10.524 13.798 12.307 1.00 86.81 93 GLU A CA 1
ATOM 755 C C . GLU A 1 93 ? -11.522 14.482 13.245 1.00 86.81 93 GLU A C 1
ATOM 757 O O . GLU A 1 93 ? -11.273 14.577 14.447 1.00 86.81 93 GLU A O 1
ATOM 762 N N . THR A 1 94 ? -12.647 14.951 12.706 1.00 81.06 94 THR A N 1
ATOM 763 C CA . THR A 1 94 ? -13.653 15.718 13.445 1.00 81.06 94 THR A CA 1
ATOM 764 C C . THR A 1 94 ? -14.613 14.818 14.213 1.00 81.06 94 THR A C 1
ATOM 766 O O . THR A 1 94 ? -15.017 15.163 15.324 1.00 81.06 94 THR A O 1
ATOM 769 N N . HIS A 1 95 ? -14.913 13.637 13.668 1.00 74.69 95 HIS A N 1
ATOM 770 C CA . HIS A 1 95 ? -15.781 12.651 14.299 1.00 74.69 95 HIS A CA 1
ATOM 771 C C . HIS A 1 95 ? -14.964 11.486 14.865 1.00 74.69 95 HIS A C 1
ATOM 773 O O . HIS A 1 95 ? -14.183 10.821 14.181 1.00 74.69 95 HIS A O 1
ATOM 779 N N . THR A 1 96 ? -15.173 11.200 16.149 1.00 70.06 96 THR A N 1
ATOM 780 C CA . THR A 1 96 ? -14.565 10.058 16.850 1.00 70.06 96 THR A CA 1
ATOM 781 C C . THR A 1 96 ? -15.440 8.811 16.796 1.00 70.06 96 THR A C 1
ATOM 783 O O . THR A 1 96 ? -15.238 7.887 17.589 1.00 70.06 96 THR A O 1
ATOM 786 N N . ASP A 1 97 ? -16.391 8.776 15.859 1.00 75.69 97 ASP A N 1
ATOM 787 C CA . ASP A 1 97 ? -17.322 7.673 15.717 1.00 75.69 97 ASP A CA 1
ATOM 788 C C . ASP A 1 97 ? -16.582 6.341 15.614 1.00 75.69 97 ASP A C 1
ATOM 790 O O . ASP A 1 97 ? -15.503 6.190 15.011 1.00 75.69 97 ASP A O 1
ATOM 794 N N . ILE A 1 98 ? -17.183 5.349 16.265 1.00 69.94 98 ILE A N 1
ATOM 795 C CA . ILE A 1 98 ? -16.701 3.981 16.219 1.00 69.94 98 ILE A CA 1
ATOM 796 C C . ILE A 1 98 ? -16.700 3.596 14.737 1.00 69.94 98 ILE A C 1
ATOM 798 O O . ILE A 1 98 ? -17.707 3.755 14.058 1.00 69.94 98 ILE A O 1
ATOM 802 N N . PHE A 1 99 ? -15.549 3.124 14.251 1.00 70.38 99 PHE A N 1
ATOM 803 C CA . PHE A 1 99 ? -15.314 2.666 12.872 1.00 70.38 99 PHE A CA 1
ATOM 804 C C . PHE A 1 99 ? -14.837 3.697 11.835 1.00 70.38 99 PHE A C 1
ATOM 806 O O . PHE A 1 99 ? -14.548 3.288 10.712 1.00 70.38 99 PHE A O 1
ATOM 813 N N . THR A 1 100 ? -14.591 4.962 12.194 1.00 86.12 100 THR A N 1
ATOM 814 C CA . THR A 1 100 ? -13.764 5.834 11.331 1.00 86.12 100 THR A CA 1
ATOM 815 C C . THR A 1 100 ? -12.299 5.374 11.328 1.00 86.12 100 THR A C 1
ATOM 817 O O . THR A 1 100 ? -11.774 4.871 12.326 1.00 86.12 100 THR A O 1
ATOM 820 N N . LEU A 1 101 ? -11.581 5.550 10.213 1.00 89.62 101 LEU A N 1
ATOM 821 C CA . LEU A 1 101 ? -10.144 5.235 10.136 1.00 89.62 101 LEU A CA 1
ATOM 822 C C . LEU A 1 101 ? -9.334 6.026 11.164 1.00 89.62 101 LEU A C 1
ATOM 824 O O . LEU A 1 101 ? -8.349 5.513 11.693 1.00 89.62 101 LEU A O 1
ATOM 828 N N . HIS A 1 102 ? -9.750 7.257 11.462 1.00 90.75 102 HIS A N 1
ATOM 829 C CA . HIS A 1 102 ? -9.103 8.087 12.468 1.00 90.75 102 HIS A CA 1
ATOM 830 C C . HIS A 1 102 ? -9.288 7.511 13.880 1.00 90.75 102 HIS A C 1
ATOM 832 O O . HIS A 1 102 ? -8.309 7.389 14.619 1.00 90.75 102 HIS A O 1
ATOM 838 N N . SER A 1 103 ? -10.490 7.051 14.249 1.00 89.44 103 SER A N 1
ATOM 839 C CA . SER A 1 103 ? -10.682 6.411 15.555 1.00 89.44 103 SER A CA 1
ATOM 840 C C . SER A 1 103 ? -9.871 5.114 15.669 1.00 89.44 103 SER A C 1
ATOM 842 O O . SER A 1 103 ? -9.225 4.878 16.694 1.00 89.44 103 SER A O 1
ATOM 844 N N . GLN A 1 104 ? -9.782 4.313 14.600 1.00 89.94 104 GLN A N 1
ATOM 845 C CA . GLN A 1 104 ? -8.932 3.113 14.592 1.00 89.94 104 GLN A CA 1
ATOM 846 C C . GLN A 1 104 ? -7.437 3.440 14.655 1.00 89.94 104 GLN A C 1
ATOM 848 O O . GLN A 1 104 ? -6.699 2.758 15.365 1.00 89.94 104 GLN A O 1
ATOM 853 N N . LYS A 1 105 ? -6.981 4.503 13.981 1.00 91.44 105 LYS A N 1
ATOM 854 C CA . LYS A 1 105 ? -5.603 5.005 14.087 1.00 91.44 105 LYS A CA 1
ATOM 855 C C . LYS A 1 105 ? -5.226 5.260 15.544 1.00 91.44 105 LYS A C 1
ATOM 857 O O . LYS A 1 105 ? -4.172 4.804 15.991 1.00 91.44 105 LYS A O 1
ATOM 862 N N . VAL A 1 106 ? -6.089 5.974 16.271 1.00 89.69 106 VAL A N 1
ATOM 863 C CA . VAL A 1 106 ? -5.885 6.312 17.686 1.00 89.69 106 VAL A CA 1
ATOM 864 C C . VAL A 1 106 ? -5.865 5.046 18.541 1.00 89.69 106 VAL A C 1
ATOM 866 O O . VAL A 1 106 ? -4.927 4.849 19.310 1.00 89.69 106 VAL A O 1
ATOM 869 N N . ARG A 1 107 ? -6.839 4.144 18.361 1.00 88.62 107 ARG A N 1
ATOM 870 C CA . ARG A 1 107 ? -6.937 2.884 19.123 1.00 88.62 107 ARG A CA 1
ATOM 871 C C . ARG A 1 107 ? -5.744 1.954 18.910 1.00 88.62 107 ARG A C 1
ATOM 873 O O . ARG A 1 107 ? -5.282 1.330 19.858 1.00 88.62 107 ARG A O 1
ATOM 880 N N . LEU A 1 108 ? -5.245 1.868 17.679 1.00 90.00 108 LEU A N 1
ATOM 881 C CA . LEU A 1 108 ? -4.098 1.035 17.307 1.00 90.00 108 LEU A CA 1
ATOM 882 C C . LEU A 1 108 ? -2.750 1.751 17.494 1.00 90.00 108 LEU A C 1
ATOM 884 O O . LEU A 1 108 ? -1.715 1.194 17.131 1.00 90.00 108 LEU A O 1
ATOM 888 N N . LEU A 1 109 ? -2.751 2.977 18.033 1.00 91.00 109 LEU A N 1
ATOM 889 C CA . LEU A 1 109 ? -1.559 3.791 18.290 1.00 91.00 109 LEU A CA 1
ATOM 890 C C . LEU A 1 109 ? -0.681 4.023 17.040 1.00 91.00 109 LEU A C 1
ATOM 892 O O . LEU A 1 109 ? 0.536 4.186 17.135 1.00 91.00 109 LEU A O 1
ATOM 896 N N . ARG A 1 110 ? -1.295 4.089 15.852 1.00 89.94 110 ARG A N 1
ATOM 897 C CA . ARG A 1 110 ? -0.612 4.276 14.558 1.00 89.94 110 ARG A CA 1
ATOM 898 C C . ARG A 1 110 ? -0.384 5.761 14.254 1.00 89.94 110 ARG A C 1
ATOM 900 O O . ARG A 1 110 ? -0.975 6.319 13.334 1.00 89.94 110 ARG A O 1
ATOM 907 N N . LYS A 1 111 ? 0.470 6.419 15.045 1.00 88.56 111 LYS A N 1
ATOM 908 C CA . LYS A 1 111 ? 0.725 7.876 14.961 1.00 88.56 111 LYS A CA 1
ATOM 909 C C . LYS A 1 111 ? 1.143 8.338 13.559 1.00 88.56 111 LYS A C 1
ATOM 911 O O . LYS A 1 111 ? 0.597 9.319 13.061 1.00 88.56 111 LYS A O 1
ATOM 916 N N . GLU A 1 112 ? 2.005 7.557 12.915 1.00 89.88 112 GLU A N 1
ATOM 917 C CA . GLU A 1 112 ? 2.587 7.817 11.590 1.00 89.88 112 GLU A CA 1
ATOM 918 C C . GLU A 1 112 ? 1.633 7.563 10.410 1.00 89.88 112 GLU A C 1
ATOM 920 O O . GLU A 1 112 ? 2.074 7.587 9.270 1.00 89.88 112 GLU A O 1
ATOM 925 N N . ALA A 1 113 ? 0.357 7.235 10.641 1.00 90.44 113 ALA A N 1
ATOM 926 C CA . ALA A 1 113 ? -0.633 7.050 9.576 1.00 90.44 113 ALA A CA 1
ATOM 927 C C . ALA A 1 113 ? -1.497 8.314 9.431 1.00 90.44 113 ALA A C 1
ATOM 929 O O . ALA A 1 113 ? -2.604 8.398 9.970 1.00 90.44 113 ALA A O 1
ATOM 930 N N . ASN A 1 114 ? -0.981 9.348 8.769 1.00 89.44 114 ASN A N 1
ATOM 931 C CA . ASN A 1 114 ? -1.715 10.585 8.510 1.00 89.44 114 ASN A CA 1
ATOM 932 C C . ASN A 1 114 ? -2.624 10.461 7.280 1.00 89.44 114 ASN A C 1
ATOM 934 O O . ASN A 1 114 ? -2.160 10.454 6.140 1.00 89.44 114 ASN A O 1
ATOM 938 N N . GLY A 1 115 ? -3.936 10.436 7.519 1.00 88.88 115 GLY A N 1
ATOM 939 C CA . GLY A 1 115 ? -4.935 10.378 6.458 1.00 88.88 115 GLY A CA 1
ATOM 940 C C . GLY A 1 115 ? -5.075 11.648 5.623 1.00 88.88 115 GLY A C 1
ATOM 941 O O . GLY A 1 115 ? -5.581 11.576 4.507 1.00 88.88 115 GLY A O 1
ATOM 942 N N . LEU A 1 116 ? -4.579 12.789 6.111 1.00 90.38 116 LEU A N 1
ATOM 943 C CA . LEU A 1 116 ? -4.515 14.035 5.342 1.00 90.38 116 LEU A CA 1
ATOM 944 C C . LEU A 1 116 ? -3.324 14.065 4.371 1.00 90.38 116 LEU A C 1
ATOM 946 O O . LEU A 1 116 ? -3.315 14.861 3.435 1.00 90.38 116 LEU A O 1
ATOM 950 N N . ASP A 1 117 ? -2.330 13.192 4.572 1.00 92.31 117 ASP A N 1
ATOM 951 C CA . ASP A 1 117 ? -1.114 13.118 3.757 1.00 92.31 117 ASP A CA 1
ATOM 952 C C . ASP A 1 117 ? -0.742 11.668 3.403 1.00 92.31 117 ASP A C 1
ATOM 954 O O . ASP A 1 117 ? 0.374 11.186 3.623 1.00 92.31 117 ASP A O 1
ATOM 958 N N . VAL A 1 118 ? -1.708 10.954 2.816 1.00 93.00 118 VAL A N 1
ATOM 959 C CA . VAL A 1 118 ? -1.545 9.553 2.383 1.00 93.00 118 VAL A CA 1
ATOM 960 C C . VAL A 1 118 ? -0.374 9.384 1.416 1.00 93.00 118 VAL A C 1
ATOM 962 O O . VAL A 1 118 ? 0.271 8.342 1.406 1.00 93.00 118 VAL A O 1
ATOM 965 N N . LYS A 1 119 ? -0.069 10.398 0.600 1.00 89.31 119 LYS A N 1
ATOM 966 C CA . LYS A 1 119 ? 0.996 10.318 -0.405 1.00 89.31 119 LYS A CA 1
ATOM 967 C C . LYS A 1 119 ? 2.379 10.210 0.234 1.00 89.31 119 LYS A C 1
ATOM 969 O O . LYS A 1 119 ? 3.170 9.373 -0.194 1.00 89.31 119 LYS A O 1
ATOM 974 N N . ASN A 1 120 ? 2.677 11.048 1.227 1.00 89.62 120 ASN A N 1
ATOM 975 C CA . ASN A 1 120 ? 3.984 11.025 1.884 1.00 89.62 120 ASN A CA 1
ATOM 976 C C . ASN A 1 120 ? 4.053 9.973 2.999 1.00 89.62 120 ASN A C 1
ATOM 978 O O . ASN A 1 120 ? 5.146 9.544 3.355 1.00 89.62 120 ASN A O 1
ATOM 982 N N . GLN A 1 121 ? 2.905 9.523 3.515 1.00 91.62 121 GLN A N 1
ATOM 983 C CA . GLN A 1 121 ? 2.808 8.494 4.558 1.00 91.62 121 GLN A CA 1
ATOM 984 C C . GLN A 1 121 ? 2.203 7.183 4.035 1.00 91.62 121 GLN A C 1
ATOM 986 O O . GLN A 1 121 ? 1.501 6.475 4.757 1.00 91.62 121 GLN A O 1
ATOM 991 N N . PHE A 1 122 ? 2.474 6.854 2.766 1.00 92.19 122 PHE A N 1
ATOM 992 C CA . PHE A 1 122 ? 1.823 5.752 2.053 1.00 92.19 122 PHE A CA 1
ATOM 993 C C . PHE A 1 122 ? 1.919 4.417 2.794 1.00 92.19 122 PHE A C 1
ATOM 995 O O . PHE A 1 122 ? 0.894 3.769 2.994 1.00 92.19 122 PHE A O 1
ATOM 1002 N N . ASP A 1 123 ? 3.115 4.018 3.229 1.00 92.19 123 ASP A N 1
ATOM 1003 C CA . ASP A 1 123 ? 3.316 2.713 3.868 1.00 92.19 123 ASP A CA 1
ATOM 1004 C C . ASP A 1 123 ? 2.571 2.618 5.206 1.00 92.19 123 ASP A C 1
ATOM 1006 O O . ASP A 1 123 ? 1.822 1.666 5.432 1.00 92.19 123 ASP A O 1
ATOM 1010 N N . SER A 1 124 ? 2.667 3.646 6.049 1.00 94.00 124 SER A N 1
ATOM 1011 C CA . SER A 1 124 ? 1.948 3.708 7.326 1.00 94.00 124 SER A CA 1
ATOM 1012 C C . SER A 1 124 ? 0.427 3.701 7.145 1.00 94.00 124 SER A C 1
ATOM 1014 O O . SER A 1 124 ? -0.288 2.991 7.859 1.00 94.00 124 SER A O 1
ATOM 1016 N N . CYS A 1 125 ? -0.085 4.465 6.176 1.00 94.75 125 CYS A N 1
ATOM 1017 C CA . CYS A 1 125 ? -1.511 4.506 5.861 1.00 94.75 125 CYS A CA 1
ATOM 1018 C C . CYS A 1 125 ? -2.000 3.174 5.277 1.00 94.75 125 CYS A C 1
ATOM 1020 O O . CYS A 1 125 ? -3.072 2.678 5.627 1.00 94.75 125 CYS A O 1
ATOM 1022 N N . LYS A 1 126 ? -1.186 2.536 4.435 1.00 94.75 126 LYS A N 1
ATOM 1023 C CA . LYS A 1 126 ? -1.468 1.213 3.878 1.00 94.75 126 LYS A CA 1
ATOM 1024 C C . LYS A 1 126 ? -1.545 0.160 4.979 1.00 94.75 126 LYS A C 1
ATOM 1026 O O . LYS A 1 126 ? -2.478 -0.641 4.984 1.00 94.75 126 LYS A O 1
ATOM 1031 N N . GLU A 1 127 ? -0.605 0.156 5.920 1.00 94.56 127 GLU A N 1
ATOM 1032 C CA . GLU A 1 127 ? -0.611 -0.782 7.047 1.00 94.56 127 GLU A CA 1
ATOM 1033 C C . GLU A 1 127 ? -1.847 -0.625 7.935 1.00 94.56 127 GLU A C 1
ATOM 1035 O O . GLU A 1 127 ? -2.459 -1.629 8.323 1.00 94.56 127 GLU A O 1
ATOM 1040 N N . LEU A 1 128 ? -2.241 0.616 8.239 1.00 94.31 128 LEU A N 1
ATOM 1041 C CA . LEU A 1 128 ? -3.453 0.882 9.010 1.00 94.31 128 LEU A CA 1
ATOM 1042 C C . LEU A 1 128 ? -4.695 0.388 8.258 1.00 94.31 128 LEU A C 1
ATOM 1044 O O . LEU A 1 128 ? -5.475 -0.376 8.826 1.00 94.31 128 LEU A O 1
ATOM 1048 N N . ALA A 1 129 ? -4.851 0.756 6.983 1.00 93.69 129 ALA A N 1
ATOM 1049 C CA . ALA A 1 129 ? -5.984 0.326 6.167 1.00 93.69 129 ALA A CA 1
ATOM 1050 C C . ALA A 1 129 ? -6.084 -1.205 6.089 1.00 93.69 129 ALA A C 1
ATOM 1052 O O . ALA A 1 129 ? -7.152 -1.764 6.327 1.00 93.69 129 ALA A O 1
ATOM 1053 N N . ILE A 1 130 ? -4.968 -1.901 5.843 1.00 93.62 130 ILE A N 1
ATOM 1054 C CA . ILE A 1 130 ? -4.928 -3.370 5.815 1.00 93.62 130 ILE A CA 1
ATOM 1055 C C . ILE A 1 130 ? -5.327 -3.962 7.170 1.00 93.62 130 ILE A C 1
ATOM 1057 O O . ILE A 1 130 ? -6.066 -4.943 7.205 1.00 93.62 130 ILE A O 1
ATOM 1061 N N . SER A 1 131 ? -4.853 -3.391 8.278 1.00 93.19 131 SER A N 1
ATOM 1062 C CA . SER A 1 131 ? -5.187 -3.876 9.624 1.00 93.19 131 SER A CA 1
ATOM 1063 C C . SER A 1 131 ? -6.688 -3.771 9.896 1.00 93.19 131 SER A C 1
ATOM 1065 O O . SER A 1 131 ? -7.297 -4.728 10.370 1.00 93.19 131 SER A O 1
ATOM 1067 N N . VAL A 1 132 ? -7.292 -2.636 9.532 1.00 91.56 132 VAL A N 1
ATOM 1068 C CA . VAL A 1 132 ? -8.733 -2.403 9.685 1.00 91.56 132 VAL A CA 1
ATOM 1069 C C . VAL A 1 132 ? -9.534 -3.338 8.777 1.00 91.56 132 VAL A C 1
ATOM 1071 O O . VAL A 1 132 ? -10.415 -4.037 9.267 1.00 91.56 132 VAL A O 1
ATOM 1074 N N . ILE A 1 133 ? -9.191 -3.435 7.488 1.00 92.44 133 ILE A N 1
ATOM 1075 C CA . ILE A 1 133 ? -9.870 -4.330 6.534 1.00 92.44 133 ILE A CA 1
ATOM 1076 C C . ILE A 1 133 ? -9.810 -5.784 7.007 1.00 92.44 133 ILE A C 1
ATOM 1078 O O . ILE A 1 133 ? -10.822 -6.478 6.986 1.00 92.44 133 ILE A O 1
ATOM 1082 N N . LYS A 1 134 ? -8.643 -6.251 7.469 1.00 92.88 134 LYS A N 1
ATOM 1083 C CA . LYS A 1 134 ? -8.494 -7.610 8.005 1.00 92.88 134 LYS A CA 1
ATOM 1084 C C . LYS A 1 134 ? -9.380 -7.835 9.224 1.00 92.88 134 LYS A C 1
ATOM 1086 O O . LYS A 1 134 ? -10.019 -8.875 9.299 1.00 92.88 134 LYS A O 1
ATOM 1091 N N . ALA A 1 135 ? -9.445 -6.879 10.150 1.00 90.31 135 ALA A N 1
ATOM 1092 C CA . ALA A 1 135 ? -10.313 -6.991 11.318 1.00 90.31 135 ALA A CA 1
ATOM 1093 C C . ALA A 1 135 ? -11.796 -7.093 10.919 1.00 90.31 135 ALA A C 1
ATOM 1095 O O . ALA A 1 135 ? -12.503 -7.955 11.432 1.00 90.31 135 ALA A O 1
ATOM 1096 N N . PHE A 1 136 ? -12.242 -6.283 9.953 1.00 89.75 136 PHE A N 1
ATOM 1097 C CA . PHE A 1 136 ? -13.601 -6.363 9.407 1.00 89.75 136 PHE A CA 1
ATOM 1098 C C . PHE A 1 136 ? -13.875 -7.692 8.703 1.00 89.75 136 PHE A C 1
ATOM 1100 O O . PHE A 1 136 ? -14.930 -8.281 8.909 1.00 89.75 136 PHE A O 1
ATOM 1107 N N . LEU A 1 137 ? -12.926 -8.190 7.909 1.00 92.38 137 LEU A N 1
ATOM 1108 C CA . LEU A 1 137 ? -13.062 -9.476 7.233 1.00 92.38 137 LEU A CA 1
ATOM 1109 C C . LEU A 1 137 ? -13.171 -10.624 8.242 1.00 92.38 137 LEU A C 1
ATOM 1111 O O . LEU A 1 137 ? -14.012 -11.502 8.076 1.00 92.38 137 LEU A O 1
ATOM 1115 N N . VAL A 1 138 ? -12.350 -10.604 9.296 1.00 91.44 138 VAL A N 1
ATOM 1116 C CA . VAL A 1 138 ? -12.424 -11.582 10.388 1.00 91.44 138 VAL A CA 1
ATOM 1117 C C . VAL A 1 138 ? -13.788 -11.505 11.066 1.00 91.44 138 VAL A C 1
ATOM 1119 O O . VAL A 1 138 ? -14.442 -12.533 11.177 1.00 91.44 138 VAL A O 1
ATOM 1122 N N . GLN A 1 139 ? -14.253 -10.313 11.445 1.00 90.31 139 GLN A N 1
ATOM 1123 C CA . GLN A 1 139 ? -15.560 -10.136 12.084 1.00 90.31 139 GLN A CA 1
ATOM 1124 C C . GLN A 1 139 ? -16.709 -10.638 11.198 1.00 90.31 139 GLN A C 1
ATOM 1126 O O . GLN A 1 139 ? -17.525 -11.432 11.654 1.00 90.31 139 GLN A O 1
ATOM 1131 N N . ALA A 1 140 ? -16.731 -10.252 9.921 1.00 90.44 140 ALA A N 1
ATOM 1132 C CA . ALA A 1 140 ? -17.744 -10.702 8.969 1.00 90.44 140 ALA A CA 1
ATOM 1133 C C . ALA A 1 140 ? -17.706 -12.224 8.762 1.00 90.44 140 ALA A C 1
ATOM 1135 O O . ALA A 1 140 ? -18.745 -12.861 8.625 1.00 90.44 140 ALA A O 1
ATOM 1136 N N . THR A 1 141 ? -16.511 -12.824 8.774 1.00 88.62 141 THR A N 1
ATOM 1137 C CA . THR A 1 141 ? -16.345 -14.282 8.685 1.00 88.62 141 THR A CA 1
ATOM 1138 C C . THR A 1 141 ? -16.868 -14.971 9.944 1.00 88.62 141 THR A C 1
ATOM 1140 O O . THR A 1 141 ? -17.571 -15.972 9.842 1.00 88.62 141 THR A O 1
ATOM 1143 N N . LEU A 1 142 ? -16.563 -14.435 11.131 1.00 89.25 142 LEU A N 1
ATOM 1144 C CA . LEU A 1 142 ? -17.068 -14.966 12.396 1.00 89.25 142 LEU A CA 1
ATOM 1145 C C . LEU A 1 142 ? -18.599 -14.908 12.441 1.00 89.25 142 LEU A C 1
ATOM 1147 O O . LEU A 1 142 ? -19.231 -15.906 12.768 1.00 89.25 142 LEU A O 1
ATOM 1151 N N . GLU A 1 143 ? -19.191 -13.786 12.035 1.00 89.00 143 GLU A N 1
ATOM 1152 C CA . GLU A 1 143 ? -20.645 -13.627 11.939 1.00 89.00 143 GLU A CA 1
ATOM 1153 C C . GLU A 1 143 ? -21.262 -14.590 10.917 1.00 89.00 143 GLU A C 1
ATOM 1155 O O . GLU A 1 143 ? -22.252 -15.250 11.218 1.00 89.00 143 GLU A O 1
ATOM 1160 N N . HIS A 1 144 ? -20.653 -14.737 9.736 1.00 87.00 144 HIS A N 1
ATOM 1161 C CA . HIS A 1 144 ? -21.154 -15.628 8.687 1.00 87.00 144 HIS A CA 1
ATOM 1162 C C . HIS A 1 144 ? -21.205 -17.099 9.128 1.00 87.00 144 HIS A C 1
ATOM 1164 O O . HIS A 1 144 ? -22.166 -17.803 8.825 1.00 87.00 144 HIS A O 1
ATOM 1170 N N . TYR A 1 145 ? -20.191 -17.555 9.867 1.00 85.00 145 TYR A N 1
ATOM 1171 C CA . TYR A 1 145 ? -20.098 -18.932 10.360 1.00 85.00 145 TYR A CA 1
ATOM 1172 C C . TYR A 1 145 ? -20.619 -19.115 11.797 1.00 85.00 145 TYR A C 1
ATOM 1174 O O . TYR A 1 145 ? -20.454 -20.196 12.360 1.00 85.00 145 TYR A O 1
ATOM 1182 N N . ASN A 1 146 ? -21.246 -18.091 12.392 1.00 84.88 146 ASN A N 1
ATOM 1183 C CA . ASN A 1 146 ? -21.709 -18.079 13.788 1.00 84.88 146 ASN A CA 1
ATOM 1184 C C . ASN A 1 146 ? -20.624 -18.470 14.813 1.00 84.88 146 ASN A C 1
ATOM 1186 O O . ASN A 1 146 ? -20.887 -19.134 15.817 1.00 84.88 146 ASN A O 1
ATOM 1190 N N . LEU A 1 147 ? -19.386 -18.046 14.568 1.00 86.56 147 LEU A N 1
ATOM 1191 C CA . LEU A 1 147 ? -18.242 -18.300 15.432 1.00 86.56 147 LEU A CA 1
ATOM 1192 C C . LEU A 1 147 ? -18.129 -17.224 16.516 1.00 86.56 147 LEU A C 1
ATOM 1194 O O . LEU A 1 147 ? -18.157 -16.031 16.232 1.00 86.56 147 LEU A O 1
ATOM 1198 N N . GLN A 1 148 ? -17.924 -17.642 17.767 1.00 85.38 148 GLN A N 1
ATOM 1199 C CA . GLN A 1 148 ? -17.777 -16.715 18.900 1.00 85.38 148 GLN A CA 1
ATOM 1200 C C . GLN A 1 148 ? -16.436 -15.970 18.886 1.00 85.38 148 GLN A C 1
ATOM 1202 O O . GLN A 1 148 ? -16.325 -14.851 19.379 1.00 85.38 148 GLN A O 1
ATOM 1207 N N . ASN A 1 149 ? -15.386 -16.610 18.376 1.00 87.38 149 ASN A N 1
ATOM 1208 C CA . ASN A 1 149 ? -14.044 -16.046 18.288 1.00 87.38 149 ASN A CA 1
ATOM 1209 C C . ASN A 1 149 ? -13.201 -16.815 17.263 1.00 87.38 149 ASN A C 1
ATOM 1211 O O . ASN A 1 149 ? -13.589 -17.874 16.778 1.00 87.38 149 ASN A O 1
ATOM 1215 N N . THR A 1 150 ? -12.001 -16.311 16.982 1.00 84.50 150 THR A N 1
ATOM 1216 C CA . THR A 1 150 ? -11.057 -16.904 16.019 1.00 84.50 150 THR A CA 1
ATOM 1217 C C . THR A 1 150 ? -10.536 -18.291 16.401 1.00 84.50 150 THR A C 1
ATOM 1219 O O . THR A 1 150 ? -9.903 -18.935 15.574 1.00 84.50 150 THR A O 1
ATOM 1222 N N . ASN A 1 151 ? -10.767 -18.745 17.635 1.00 86.00 151 ASN A N 1
ATOM 1223 C CA . ASN A 1 151 ? -10.375 -20.077 18.105 1.00 86.00 151 ASN A CA 1
ATOM 1224 C C . ASN A 1 151 ? -11.544 -21.073 18.052 1.00 86.00 151 ASN A C 1
ATOM 1226 O O . ASN A 1 151 ? -11.389 -22.225 18.451 1.00 86.00 151 ASN A O 1
ATOM 1230 N N . SER A 1 152 ? -12.725 -20.622 17.625 1.00 82.50 152 SER A N 1
ATOM 1231 C CA . SER A 1 152 ? -13.916 -21.456 17.511 1.00 82.50 152 SER A CA 1
ATOM 1232 C C . SER A 1 152 ? -13.839 -22.296 16.235 1.00 82.50 152 SER A C 1
ATOM 1234 O O . SER A 1 152 ? -13.446 -21.792 15.183 1.00 82.50 152 SER A O 1
ATOM 1236 N N . ASN A 1 153 ? -14.225 -23.569 16.320 1.00 79.19 153 ASN A N 1
ATOM 1237 C CA . ASN A 1 153 ? -14.337 -24.422 15.141 1.00 79.19 153 ASN A CA 1
ATOM 1238 C C . ASN A 1 153 ? -15.674 -24.152 14.434 1.00 79.19 153 ASN A C 1
ATOM 1240 O O . ASN A 1 153 ? -16.699 -24.088 15.113 1.00 79.19 153 ASN A O 1
ATOM 1244 N N . PRO A 1 154 ? -15.692 -23.994 13.100 1.00 71.62 154 PRO A N 1
ATOM 1245 C CA . PRO A 1 154 ? -16.932 -23.800 12.355 1.00 71.62 154 PRO A CA 1
ATOM 1246 C C . PRO A 1 154 ? -17.817 -25.042 12.455 1.00 71.62 154 PRO A C 1
ATOM 1248 O O . PRO A 1 154 ? -17.407 -26.132 12.067 1.00 71.62 154 PRO A O 1
ATOM 1251 N N . GLU A 1 155 ? -19.037 -24.869 12.966 1.00 68.25 155 GLU A N 1
ATOM 1252 C CA . GLU A 1 155 ? -20.049 -25.934 13.018 1.00 68.25 155 GLU A CA 1
ATOM 1253 C C . GLU A 1 155 ? -20.784 -26.084 11.672 1.00 68.25 155 GLU A C 1
ATOM 1255 O O . GLU A 1 155 ? -21.211 -27.178 11.316 1.00 68.25 155 GLU A O 1
ATOM 1260 N N . ASN A 1 156 ? -20.855 -25.006 10.880 1.00 66.81 156 ASN A N 1
ATOM 1261 C CA . ASN A 1 156 ? -21.428 -24.972 9.530 1.00 66.81 156 ASN A CA 1
ATOM 1262 C C . ASN A 1 156 ? -20.326 -24.926 8.462 1.00 66.81 156 ASN A C 1
ATOM 1264 O O . ASN A 1 156 ? -20.163 -23.930 7.755 1.00 66.81 156 ASN A O 1
ATOM 1268 N N . ILE A 1 157 ? -19.538 -25.994 8.347 1.00 70.44 157 ILE A N 1
ATOM 1269 C CA . ILE A 1 157 ? -18.638 -26.147 7.197 1.00 70.44 157 ILE A CA 1
ATOM 1270 C C . ILE A 1 157 ? -19.510 -26.502 5.982 1.00 70.44 157 ILE A C 1
ATOM 1272 O O . ILE A 1 157 ? -20.266 -27.473 6.065 1.00 70.44 157 ILE A O 1
ATOM 1276 N N . PRO A 1 158 ? -19.438 -25.756 4.863 1.00 67.12 158 PRO A N 1
ATOM 1277 C CA . PRO A 1 158 ? -20.144 -26.126 3.645 1.00 67.12 158 PRO A CA 1
ATOM 1278 C C . PRO A 1 158 ? -19.745 -27.544 3.244 1.00 67.12 158 PRO A C 1
ATOM 1280 O O . PRO A 1 158 ? -18.555 -27.859 3.170 1.00 67.12 158 PRO A O 1
ATOM 1283 N N . ASN A 1 159 ? -20.725 -28.411 2.995 1.00 71.00 159 ASN A N 1
ATOM 1284 C CA . ASN A 1 159 ? -20.432 -29.738 2.479 1.00 71.00 159 ASN A CA 1
ATOM 1285 C C . ASN A 1 159 ? -19.976 -29.606 1.019 1.00 71.00 159 ASN A C 1
ATOM 1287 O O . ASN A 1 159 ? -20.793 -29.517 0.102 1.00 71.00 159 ASN A O 1
ATOM 1291 N N . PHE A 1 160 ? -18.660 -29.562 0.812 1.00 65.69 160 PHE A N 1
ATOM 1292 C CA . PHE A 1 160 ? -18.051 -29.386 -0.507 1.00 65.69 160 PHE A CA 1
ATOM 1293 C C . PHE A 1 160 ? -18.424 -30.501 -1.497 1.00 65.69 160 PHE A C 1
ATOM 1295 O O . PHE A 1 160 ? -18.366 -30.270 -2.702 1.00 65.69 160 PHE A O 1
ATOM 1302 N N . GLU A 1 161 ? -18.850 -31.674 -1.017 1.00 61.53 161 GLU A N 1
ATOM 1303 C CA . GLU A 1 161 ? -19.343 -32.759 -1.875 1.00 61.53 161 GLU A CA 1
ATOM 1304 C C . GLU A 1 161 ? -20.732 -32.444 -2.455 1.00 61.53 161 GLU A C 1
ATOM 1306 O O . GLU A 1 161 ? -20.985 -32.735 -3.619 1.00 61.53 161 GLU A O 1
ATOM 1311 N N . GLN A 1 162 ? -21.609 -31.765 -1.705 1.00 59.19 162 GLN A N 1
ATOM 1312 C CA . GLN A 1 162 ? -22.938 -31.370 -2.197 1.00 59.19 162 GLN A CA 1
ATOM 1313 C C . GLN A 1 162 ? -22.885 -30.197 -3.184 1.00 59.19 162 GLN A C 1
ATOM 1315 O O . GLN A 1 162 ? -23.685 -30.145 -4.113 1.00 59.19 162 GLN A O 1
ATOM 1320 N N . MET A 1 163 ? -21.919 -29.283 -3.038 1.00 54.66 163 MET A N 1
ATOM 1321 C CA . MET A 1 163 ? -21.783 -28.139 -3.951 1.00 54.66 163 MET A CA 1
ATOM 1322 C C . MET A 1 163 ? -21.344 -28.549 -5.370 1.00 54.66 163 MET A C 1
ATOM 1324 O O . MET A 1 163 ? -21.712 -27.877 -6.329 1.00 54.66 163 MET A O 1
ATOM 1328 N N . GLN A 1 164 ? -20.610 -29.660 -5.527 1.00 56.88 164 GLN A N 1
ATOM 1329 C CA . GLN A 1 164 ? -20.236 -30.189 -6.851 1.00 56.88 164 GLN A CA 1
ATOM 1330 C C . GLN A 1 164 ? -21.407 -30.860 -7.587 1.00 56.88 164 GLN A C 1
ATOM 1332 O O . GLN A 1 164 ? -21.427 -30.888 -8.819 1.00 56.88 164 GLN A O 1
ATOM 1337 N N . ASP A 1 165 ? -22.381 -31.400 -6.853 1.00 54.22 165 ASP A N 1
ATOM 1338 C CA . ASP A 1 165 ? -23.562 -32.042 -7.440 1.00 54.22 165 ASP A CA 1
ATOM 1339 C C . ASP A 1 165 ? -24.599 -31.020 -7.929 1.00 54.22 165 ASP A C 1
ATOM 1341 O O . ASP A 1 165 ? -25.332 -31.293 -8.884 1.00 54.22 165 ASP A O 1
ATOM 1345 N N . ASP A 1 166 ? -24.636 -29.829 -7.327 1.00 53.22 166 ASP A N 1
ATOM 1346 C CA . ASP A 1 166 ? -25.527 -28.741 -7.742 1.00 53.22 166 ASP A CA 1
ATOM 1347 C C . ASP A 1 166 ? -25.024 -28.001 -8.998 1.00 53.22 166 ASP A C 1
ATOM 1349 O O . ASP A 1 166 ? -25.839 -27.510 -9.783 1.00 53.22 166 ASP A O 1
ATOM 1353 N N . GLU A 1 167 ? -23.711 -27.989 -9.263 1.00 52.38 167 GLU A N 1
ATOM 1354 C CA . GLU A 1 167 ? -23.163 -27.517 -10.547 1.00 52.38 167 GLU A CA 1
ATOM 1355 C C . GLU A 1 167 ? -23.520 -28.461 -11.706 1.00 52.38 167 GLU A C 1
ATOM 1357 O O . GLU A 1 167 ? -23.834 -28.000 -12.800 1.00 52.38 167 GLU A O 1
ATOM 1362 N N . LYS A 1 168 ? -23.576 -29.777 -11.464 1.00 51.47 168 LYS A N 1
ATOM 1363 C CA . LYS A 1 168 ? -23.926 -30.777 -12.493 1.00 51.47 168 LYS A CA 1
ATOM 1364 C C . LYS A 1 168 ? -25.420 -30.885 -12.798 1.00 51.47 168 LYS A C 1
ATOM 1366 O O . LYS A 1 168 ? -25.786 -31.506 -13.788 1.00 51.47 168 LYS A O 1
ATOM 1371 N N . LYS A 1 169 ? -26.296 -30.338 -11.949 1.00 47.84 169 LYS A N 1
ATOM 1372 C CA . LYS A 1 169 ? -27.755 -30.340 -12.174 1.00 47.84 169 LYS A CA 1
ATOM 1373 C C . LYS A 1 169 ? -28.251 -29.169 -13.025 1.00 47.84 169 LYS A C 1
ATOM 1375 O O . LYS A 1 169 ? -29.428 -29.157 -13.377 1.00 47.84 169 LYS A O 1
ATOM 1380 N N . ASN A 1 170 ? -27.380 -28.206 -13.330 1.00 47.72 170 ASN A N 1
ATOM 1381 C CA . ASN A 1 170 ? -27.691 -27.031 -14.146 1.00 47.72 170 ASN A CA 1
ATOM 1382 C C . ASN A 1 170 ? -26.991 -27.036 -15.524 1.00 47.72 170 ASN A C 1
ATOM 1384 O O . ASN A 1 170 ? -27.034 -26.018 -16.216 1.00 47.72 170 ASN A O 1
ATOM 1388 N N . GLU A 1 171 ? -26.389 -28.161 -15.924 1.00 40.66 171 GLU A N 1
ATOM 1389 C CA . GLU A 1 171 ? -26.029 -28.479 -17.320 1.00 40.66 171 GLU A CA 1
ATOM 1390 C C . GLU A 1 171 ? -27.078 -29.410 -17.945 1.00 40.66 171 GLU A C 1
ATOM 1392 O O . GLU A 1 171 ? -27.406 -29.202 -19.136 1.00 40.66 171 GLU A O 1
#

pLDDT: mean 75.2, std 14.23, range [40.66, 94.75]

InterPro domains:
  IPR046496 Domain of unknown function DUF6589 [PF20231] (1-164)

Organism: Dreissena polymorpha (NCBI:txid45954)

Secondary structure (DSSP, 8-state):
----TTSHHHHHHHHHHHHHHHHHHHHHHT---PPPP--SSHHHHHHHHHHHHHHHT-SSSGGG-GGG-S-----HHHHHHHHHHHHHHH--SS---TT-HHHHHHHTT-TT--GGGTTTTHHHHHHHHHHHHHHHHHHHHHHHTT-SSTTSPPS----HHHHHHHHHT--